Protein AF-A0AAV7VQM2-F1 (afdb_monomer)

Radius of gyration: 30.46 Å; Cα contacts (8 Å, |Δi|>4): 69; chains: 1; bounding box: 64×84×69 Å

Secondary structure (DSSP, 8-state):
---------SSHHHHTTSSSSS-----------------HHHHHHHHHHHHHHHHHHHHHHHHHHHHHHHHHTT---GGG---PPP--SS--HHHHHHHHHHHHHHHHHHHHHHHHHHHHHHHHHHHHHHHHHHHHHTTTTSHHHHHHHHHHHHHHHHTT-

pLDDT: mean 77.09, std 20.35, range [29.53, 95.56]

Structure (mmCIF, N/CA/C/O backbone):
data_AF-A0AAV7VQM2-F1
#
_entry.id   AF-A0AAV7VQM2-F1
#
loop_
_atom_site.group_PDB
_atom_site.id
_atom_site.type_symbol
_atom_site.label_atom_id
_atom_site.label_alt_id
_atom_site.label_comp_id
_atom_site.label_asym_id
_atom_site.label_entity_id
_atom_site.label_seq_id
_atom_site.pdbx_PDB_ins_code
_atom_site.Cartn_x
_atom_site.Cartn_y
_atom_site.Cartn_z
_atom_site.occupancy
_atom_site.B_iso_or_equiv
_atom_site.auth_seq_id
_atom_site.auth_comp_id
_atom_site.auth_asym_id
_atom_site.auth_atom_id
_atom_site.pdbx_PDB_model_num
ATOM 1 N N . MET A 1 1 ? -0.825 68.302 -3.671 1.00 35.91 1 MET A N 1
ATOM 2 C CA . MET A 1 1 ? -1.746 67.225 -4.099 1.00 35.91 1 MET A CA 1
ATOM 3 C C . MET A 1 1 ? -1.545 66.079 -3.103 1.00 35.91 1 MET A C 1
ATOM 5 O O . MET A 1 1 ? -0.443 65.557 -3.092 1.00 35.91 1 MET A O 1
ATOM 9 N N . GLN A 1 2 ? -2.359 65.847 -2.055 1.00 34.41 2 GLN A N 1
ATOM 10 C CA . GLN A 1 2 ? -3.792 65.454 -2.030 1.00 34.41 2 GLN A CA 1
ATOM 11 C C . GLN A 1 2 ? -4.023 64.215 -2.922 1.00 34.41 2 GLN A C 1
ATOM 13 O O . GLN A 1 2 ? -3.647 64.285 -4.083 1.00 34.41 2 GLN A O 1
ATOM 18 N N . LEU A 1 3 ? -4.572 63.062 -2.502 1.00 29.53 3 LEU A N 1
ATOM 19 C CA . LEU A 1 3 ? -5.452 62.644 -1.386 1.00 29.53 3 LEU A CA 1
ATOM 20 C C . LEU A 1 3 ? -5.267 61.118 -1.150 1.00 29.53 3 LEU A C 1
ATOM 22 O O . LEU A 1 3 ? -5.008 60.392 -2.102 1.00 29.53 3 LEU A O 1
ATOM 26 N N . CYS A 1 4 ? -5.176 60.660 0.104 1.00 30.67 4 CYS A N 1
ATOM 27 C CA . CYS A 1 4 ? -6.181 59.913 0.900 1.00 30.67 4 CYS A CA 1
ATOM 28 C C . CYS A 1 4 ? -6.480 58.444 0.521 1.00 30.67 4 CYS A C 1
ATOM 30 O O . CYS A 1 4 ? -6.931 58.127 -0.574 1.00 30.67 4 CYS A O 1
ATOM 32 N N . LEU A 1 5 ? -6.308 57.586 1.538 1.00 42.91 5 LEU A N 1
ATOM 33 C CA . LEU A 1 5 ? -6.851 56.231 1.692 1.00 42.91 5 LEU A CA 1
ATOM 34 C C . LEU A 1 5 ? -8.394 56.204 1.724 1.00 42.91 5 LEU A C 1
ATOM 36 O O . LEU A 1 5 ? -8.997 57.147 2.238 1.00 42.91 5 LEU A O 1
ATOM 40 N N . PRO A 1 6 ? -9.004 55.055 1.377 1.00 43.75 6 PRO A N 1
ATOM 41 C CA . PRO A 1 6 ? -10.269 54.592 1.948 1.00 43.75 6 PRO A CA 1
ATOM 42 C C . PRO A 1 6 ? -10.051 53.299 2.769 1.00 43.75 6 PRO A C 1
ATOM 44 O O . PRO A 1 6 ? -9.578 52.290 2.258 1.00 43.75 6 PRO A O 1
ATOM 47 N N . THR A 1 7 ? -10.158 53.359 4.101 1.00 40.59 7 THR A N 1
ATOM 48 C CA . THR A 1 7 ? -11.343 52.987 4.913 1.00 40.59 7 THR A CA 1
ATOM 49 C C . THR A 1 7 ? -11.754 51.510 4.848 1.00 40.59 7 THR A C 1
ATOM 51 O O . THR A 1 7 ? -12.643 51.119 4.097 1.00 40.59 7 THR A O 1
ATOM 54 N N . HIS A 1 8 ? -11.170 50.724 5.760 1.00 42.03 8 HIS A N 1
ATOM 55 C CA . HIS A 1 8 ? -11.829 49.601 6.432 1.00 42.03 8 HIS A CA 1
ATOM 56 C C . HIS A 1 8 ? -12.972 50.151 7.298 1.00 42.03 8 HIS A C 1
ATOM 58 O O . HIS A 1 8 ? -12.703 50.686 8.368 1.00 42.03 8 HIS A O 1
ATOM 64 N N . CYS A 1 9 ? -14.224 50.071 6.841 1.00 41.53 9 CYS A N 1
ATOM 65 C CA . CYS A 1 9 ? -15.402 50.209 7.710 1.00 41.53 9 CYS A CA 1
ATOM 66 C C . CYS A 1 9 ? -16.682 49.844 6.935 1.00 41.53 9 CYS A C 1
ATOM 68 O O . CYS A 1 9 ? -17.384 50.728 6.454 1.00 41.53 9 CYS A O 1
ATOM 70 N N . ALA A 1 10 ? -16.970 48.553 6.733 1.00 40.75 10 ALA A N 1
ATOM 71 C CA . ALA A 1 10 ? -18.259 48.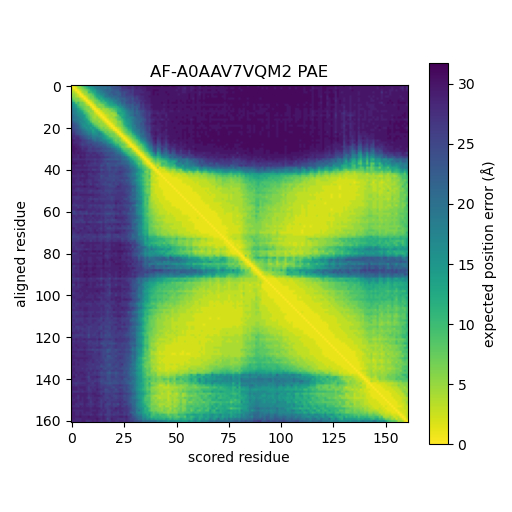158 6.137 1.00 40.75 10 ALA A CA 1
ATOM 72 C C . ALA A 1 10 ? -18.769 46.745 6.479 1.00 40.75 10 ALA A C 1
ATOM 74 O O . ALA A 1 10 ? -19.858 46.394 6.037 1.00 40.75 10 ALA A O 1
ATOM 75 N N . THR A 1 11 ? -18.054 45.924 7.254 1.00 48.09 11 THR A N 1
ATOM 76 C CA . THR A 1 11 ? -18.456 44.515 7.462 1.00 48.09 11 THR A CA 1
ATOM 77 C C . THR A 1 11 ? -18.850 44.143 8.892 1.00 48.09 11 THR A C 1
ATOM 79 O O . THR A 1 11 ? -19.472 43.103 9.080 1.00 48.09 11 THR A O 1
ATOM 82 N N . GLU A 1 12 ? -18.619 44.996 9.895 1.00 42.66 12 GLU A N 1
ATOM 83 C CA . GLU A 1 12 ? -19.014 44.698 11.288 1.00 42.66 12 GLU A CA 1
ATOM 84 C C . GLU A 1 12 ? -20.465 45.078 11.631 1.00 42.66 12 GLU A C 1
ATOM 86 O O . GLU A 1 12 ? -21.039 44.547 12.582 1.00 42.66 12 GLU A O 1
ATOM 91 N N . ALA A 1 13 ? -21.115 45.932 10.835 1.00 43.91 13 ALA A N 1
ATOM 92 C CA . ALA A 1 13 ? -22.496 46.350 11.098 1.00 43.91 13 ALA A CA 1
ATOM 93 C C . ALA A 1 13 ? -23.551 45.294 10.701 1.00 43.91 13 ALA A C 1
ATOM 95 O O . ALA A 1 13 ? -24.657 45.304 11.238 1.00 43.91 13 ALA A O 1
ATOM 96 N N . ALA A 1 14 ? -23.217 44.361 9.801 1.00 43.06 14 ALA A N 1
ATOM 97 C CA . ALA A 1 14 ? -24.135 43.305 9.361 1.00 43.06 14 ALA A CA 1
ATOM 98 C C . ALA A 1 14 ? -24.135 42.075 10.292 1.00 43.06 14 ALA A C 1
ATOM 100 O O . ALA A 1 14 ? -25.143 41.378 10.392 1.00 43.06 14 ALA A O 1
ATOM 101 N N . ALA A 1 15 ? -23.039 41.829 11.018 1.00 45.00 15 ALA A N 1
ATOM 102 C CA . ALA A 1 15 ? -22.923 40.676 11.914 1.00 45.00 15 ALA A CA 1
ATOM 103 C C . ALA A 1 15 ? -23.737 40.842 13.214 1.00 45.00 15 ALA A C 1
ATOM 105 O O . ALA A 1 15 ? -24.254 39.866 13.752 1.00 45.00 15 ALA A O 1
ATOM 106 N N . ASN A 1 16 ? -23.928 42.079 13.682 1.00 47.69 16 ASN A N 1
ATOM 107 C CA . ASN A 1 16 ? -24.595 42.351 14.961 1.00 47.69 16 ASN A CA 1
ATOM 108 C C . ASN A 1 16 ? -26.125 42.523 14.877 1.00 47.69 16 ASN A C 1
ATOM 110 O O . ASN A 1 16 ? -26.778 42.596 15.915 1.00 47.69 16 ASN A O 1
ATOM 114 N N . GLN A 1 17 ? -26.728 42.537 13.681 1.00 46.03 17 GLN A N 1
ATOM 115 C CA . GLN A 1 17 ? -28.197 42.539 13.538 1.00 46.03 17 GLN A CA 1
ATOM 116 C C . GLN A 1 17 ? -28.810 41.129 13.475 1.00 46.03 17 GLN A C 1
ATOM 118 O O . GLN A 1 17 ? -29.988 40.961 13.788 1.00 46.03 17 GLN A O 1
ATOM 123 N N . LEU A 1 18 ? -28.013 40.104 13.153 1.00 44.44 18 LEU A N 1
ATOM 124 C CA . LEU A 1 18 ? -28.456 38.703 13.148 1.00 44.44 18 LEU A CA 1
ATOM 125 C C . LEU A 1 18 ? -28.405 38.040 14.534 1.00 44.44 18 LEU A C 1
ATOM 127 O O . LEU A 1 18 ? -29.074 37.035 14.751 1.00 44.44 18 LEU A O 1
ATOM 131 N N . LEU A 1 19 ? -27.652 38.603 15.485 1.00 44.94 19 LEU A N 1
ATOM 132 C CA . LEU A 1 19 ? -27.486 38.010 16.817 1.00 44.94 19 LEU A CA 1
ATOM 133 C C . LEU A 1 19 ? -28.599 38.393 17.812 1.00 44.94 19 LEU A C 1
ATOM 135 O O . LEU A 1 19 ? -28.832 37.669 18.774 1.00 44.94 19 LEU A O 1
ATOM 139 N N . ASN A 1 20 ? -29.323 39.490 17.566 1.00 44.31 20 ASN A N 1
ATOM 140 C CA . ASN A 1 20 ? -30.321 40.030 18.504 1.00 44.31 20 ASN A CA 1
ATOM 141 C C . ASN A 1 20 ? -31.773 39.622 18.194 1.00 44.31 20 ASN A C 1
ATOM 143 O O . ASN A 1 20 ? -32.691 40.065 18.879 1.00 44.31 20 ASN A O 1
ATOM 147 N N . SER A 1 21 ? -32.003 38.786 17.179 1.00 41.25 21 SER A N 1
ATOM 148 C CA . SER A 1 21 ? -33.343 38.344 16.756 1.00 41.25 21 SER A CA 1
ATOM 149 C C . SER A 1 21 ? -33.695 36.901 17.160 1.00 41.25 21 SER A C 1
ATOM 151 O O . SER A 1 21 ? -34.789 36.441 16.852 1.00 41.25 21 SER A O 1
ATOM 153 N N . ILE A 1 22 ? -32.821 36.191 17.889 1.00 44.81 22 ILE A N 1
ATOM 154 C CA . ILE A 1 22 ? -33.033 34.775 18.271 1.00 44.81 22 ILE A CA 1
ATOM 155 C C . ILE A 1 22 ? -33.444 34.603 19.753 1.00 44.81 22 ILE A C 1
ATOM 157 O O . ILE A 1 22 ? -33.746 33.500 20.198 1.00 44.81 22 ILE A O 1
ATOM 161 N N . THR A 1 23 ? -33.547 35.679 20.540 1.00 49.59 23 THR A N 1
ATOM 162 C CA . THR A 1 23 ? -33.919 35.597 21.967 1.00 49.59 23 THR A CA 1
ATOM 163 C C . THR A 1 23 ? -35.264 36.252 22.274 1.00 49.59 23 THR A C 1
ATOM 165 O O . THR A 1 23 ? -35.314 37.248 22.986 1.00 49.59 23 THR A O 1
ATOM 168 N N . THR A 1 24 ? -36.363 35.668 21.792 1.00 39.75 24 THR A N 1
ATOM 169 C CA . THR A 1 24 ? -37.693 35.787 22.423 1.00 39.75 24 THR A CA 1
ATOM 170 C C . THR A 1 24 ? -38.475 34.503 22.153 1.00 39.75 24 THR A C 1
ATOM 172 O O . THR A 1 24 ? -38.563 34.068 21.009 1.00 39.75 24 THR A O 1
ATOM 175 N N . GLY A 1 25 ? -38.944 33.861 23.224 1.00 35.47 25 GLY A N 1
ATOM 176 C CA . GLY A 1 25 ? -39.230 32.428 23.275 1.00 35.47 25 GLY A CA 1
ATOM 177 C C . GLY A 1 25 ? -40.539 31.946 22.657 1.00 35.47 25 GLY A C 1
ATOM 178 O O . GLY A 1 25 ? -41.384 32.735 22.255 1.00 35.47 25 GLY A O 1
ATOM 179 N N . SER A 1 26 ? -40.712 30.624 22.665 1.00 34.28 26 SER A N 1
ATOM 180 C CA . SER A 1 26 ? -41.911 29.939 23.165 1.00 34.28 26 SER A CA 1
ATOM 181 C C . SER A 1 26 ? -41.680 28.421 23.151 1.00 34.28 26 SER A C 1
ATOM 183 O O . SER A 1 26 ? -40.898 27.899 22.360 1.00 34.28 26 SER A O 1
ATOM 185 N N . ASP A 1 27 ? -42.322 27.755 24.098 1.00 40.53 27 ASP A N 1
ATOM 186 C CA . ASP A 1 27 ? -42.166 26.374 24.533 1.00 40.53 27 ASP A CA 1
ATOM 187 C C . ASP A 1 27 ? -42.254 25.306 23.433 1.00 40.53 27 ASP A C 1
ATOM 189 O O . ASP A 1 27 ? -43.186 25.289 22.633 1.00 40.53 27 ASP A O 1
ATOM 193 N N . SER A 1 28 ? -41.343 24.326 23.469 1.00 39.88 28 SER A N 1
ATOM 194 C CA . SER A 1 28 ? -41.691 22.891 23.511 1.00 39.88 28 SER A CA 1
ATOM 195 C C . SER A 1 28 ? -40.452 21.988 23.418 1.00 39.88 28 SER A C 1
ATOM 197 O O . SER A 1 28 ? -39.719 21.988 22.438 1.00 39.88 28 SER A O 1
ATOM 199 N N . ASN A 1 29 ? -40.297 21.155 24.450 1.00 37.00 29 ASN A N 1
ATOM 200 C CA . ASN A 1 29 ? -39.508 19.921 24.518 1.00 37.00 29 ASN A CA 1
ATOM 201 C C . ASN A 1 29 ? -37.984 19.989 24.256 1.00 37.00 29 ASN A C 1
ATOM 203 O O . ASN A 1 29 ? -37.549 20.079 23.106 1.00 37.00 29 ASN A O 1
ATOM 207 N N . PRO A 1 30 ? -37.136 19.759 25.282 1.00 40.62 30 PRO A N 1
ATOM 208 C CA . PRO A 1 30 ? -35.751 19.388 25.047 1.00 40.62 30 PRO A CA 1
ATOM 209 C C . PRO A 1 30 ? -35.746 17.942 24.543 1.00 40.62 30 PRO A C 1
ATOM 211 O O . PRO A 1 30 ? -35.692 16.990 25.321 1.00 40.62 30 PRO A O 1
ATOM 214 N N . THR A 1 31 ? -35.829 17.759 23.224 1.00 37.00 31 THR A N 1
ATOM 215 C CA . THR A 1 31 ? -35.425 16.484 22.630 1.00 37.00 31 THR A CA 1
ATOM 216 C C . THR A 1 31 ? -33.932 16.394 22.870 1.00 37.00 31 THR A C 1
ATOM 218 O O . THR A 1 31 ? -33.140 17.092 22.239 1.00 37.00 31 THR A O 1
ATOM 221 N N . SER A 1 32 ? -33.566 15.609 23.875 1.00 39.09 32 SER A N 1
ATOM 222 C CA . SER A 1 32 ? -32.191 15.283 24.171 1.00 39.09 32 SER A CA 1
ATOM 223 C C . SER A 1 32 ? -31.515 14.862 22.866 1.00 39.09 32 SER A C 1
ATOM 225 O O . SER A 1 32 ? -31.884 13.868 22.240 1.00 39.09 32 SER A O 1
ATOM 227 N N . HIS A 1 33 ? -30.460 15.576 22.474 1.00 39.88 33 HIS A N 1
ATOM 228 C CA . HIS A 1 33 ? -29.346 14.917 21.807 1.00 39.88 33 HIS A CA 1
ATOM 229 C C . HIS A 1 33 ? -28.735 13.969 22.844 1.00 39.88 33 HIS A C 1
ATOM 231 O O . HIS A 1 33 ? -27.675 14.215 23.410 1.00 39.88 33 HIS A O 1
ATOM 237 N N . ALA A 1 34 ? -29.472 12.908 23.177 1.00 40.38 34 ALA A N 1
ATOM 238 C CA . ALA A 1 34 ? -28.929 11.767 23.861 1.00 40.38 34 ALA A CA 1
ATOM 239 C C . ALA A 1 34 ? -27.849 11.250 22.921 1.00 40.38 34 ALA A C 1
ATOM 241 O O . ALA A 1 34 ? -28.150 10.736 21.843 1.00 40.38 34 ALA A O 1
ATOM 242 N N . THR A 1 35 ? -26.594 11.462 23.306 1.00 53.12 35 THR A N 1
ATOM 243 C CA . THR A 1 35 ? -25.446 10.724 22.799 1.00 53.12 35 THR A CA 1
ATOM 244 C C . THR A 1 35 ? -25.846 9.258 22.844 1.00 53.12 35 THR A C 1
ATOM 246 O O . THR A 1 35 ? -25.896 8.652 23.915 1.00 53.12 35 THR A O 1
ATOM 249 N N . ARG A 1 36 ? -26.290 8.729 21.700 1.00 59.22 36 ARG A N 1
ATOM 250 C CA . ARG A 1 36 ? -26.821 7.375 21.604 1.00 59.22 36 ARG A CA 1
ATOM 251 C C . ARG A 1 36 ? -25.703 6.466 22.081 1.00 59.22 36 ARG A C 1
ATOM 253 O O . ARG A 1 36 ? -24.623 6.494 21.501 1.00 59.22 36 ARG A O 1
ATOM 260 N N . ILE A 1 37 ? -25.939 5.733 23.168 1.00 58.81 37 ILE A N 1
ATOM 261 C CA . ILE A 1 37 ? -24.971 4.760 23.668 1.00 58.81 37 ILE A CA 1
ATOM 262 C C . ILE A 1 37 ? -24.766 3.766 22.517 1.00 58.81 37 ILE A C 1
ATOM 264 O O . ILE A 1 37 ? -25.753 3.148 22.104 1.00 58.81 37 ILE A O 1
ATOM 268 N N . PRO A 1 38 ? -23.560 3.673 21.930 1.00 63.84 38 PRO A N 1
ATOM 269 C CA . PRO A 1 38 ? -23.306 2.714 20.874 1.00 63.84 38 PRO A CA 1
ATOM 270 C C . PRO A 1 38 ? -23.557 1.319 21.441 1.00 63.84 38 PRO A C 1
ATOM 272 O O . PRO A 1 38 ? -23.044 0.946 22.499 1.00 63.84 38 PRO A O 1
ATOM 275 N N . ASP A 1 39 ? -24.418 0.572 20.759 1.00 71.56 39 ASP A N 1
ATOM 276 C CA . ASP A 1 39 ? -24.715 -0.809 21.114 1.00 71.56 39 ASP A CA 1
ATOM 277 C C . ASP A 1 39 ? -23.421 -1.641 21.043 1.00 71.56 39 ASP A C 1
ATOM 279 O O . ASP A 1 39 ? -22.510 -1.341 20.266 1.00 71.56 39 ASP A O 1
ATOM 283 N N . GLY A 1 40 ? -23.326 -2.713 21.829 1.00 68.25 40 GLY A N 1
ATOM 284 C CA . GLY A 1 40 ? -22.167 -3.604 21.814 1.00 68.25 40 GLY A CA 1
ATOM 285 C C . GLY A 1 40 ? -21.873 -4.188 20.436 1.00 68.25 40 GLY A C 1
ATOM 286 O O . GLY A 1 40 ? -20.715 -4.466 20.126 1.00 68.25 40 GLY A O 1
ATOM 287 N N . ASP A 1 41 ? -22.884 -4.317 19.581 1.00 75.94 41 ASP A N 1
ATOM 288 C CA . ASP A 1 41 ? -22.692 -4.740 18.198 1.00 75.94 41 ASP A CA 1
ATOM 289 C C . ASP A 1 41 ? -22.178 -3.617 17.282 1.00 75.94 41 ASP A C 1
ATOM 291 O O . ASP A 1 41 ? -21.362 -3.898 16.401 1.00 75.94 41 ASP A O 1
ATOM 295 N N . ASP A 1 42 ? -22.534 -2.353 17.536 1.00 82.06 42 ASP A N 1
ATOM 296 C CA . ASP A 1 42 ? -21.986 -1.190 16.819 1.00 82.06 42 ASP A CA 1
ATOM 297 C C . ASP A 1 42 ? -20.488 -1.024 17.118 1.00 82.06 42 ASP A C 1
ATOM 299 O O . ASP A 1 42 ? -19.657 -0.946 16.209 1.00 82.06 42 ASP A O 1
ATOM 303 N N . VAL A 1 43 ? -20.110 -1.128 18.396 1.00 82.06 43 VAL A N 1
ATOM 304 C CA . VAL A 1 43 ? -18.705 -1.094 18.832 1.00 82.06 43 VAL A CA 1
ATOM 305 C C . VAL A 1 43 ? -17.894 -2.199 18.142 1.00 82.06 43 VAL A C 1
ATOM 307 O O . VAL A 1 43 ? -16.860 -1.928 17.528 1.00 82.06 43 VAL A O 1
ATOM 310 N N . LYS A 1 44 ? -18.380 -3.448 18.144 1.00 83.38 44 LYS A N 1
ATOM 311 C CA . LYS A 1 44 ? -17.710 -4.567 17.451 1.00 83.38 44 LYS A CA 1
ATOM 312 C C . LYS A 1 44 ? -17.550 -4.331 15.950 1.00 83.38 44 LYS A C 1
ATOM 314 O O . LYS A 1 44 ? -16.569 -4.788 15.361 1.00 83.38 44 LYS A O 1
ATOM 319 N N . VAL A 1 45 ? -18.525 -3.702 15.292 1.00 88.69 45 VAL A N 1
ATOM 320 C CA . VAL A 1 45 ? -18.426 -3.365 13.863 1.00 88.69 45 VAL A CA 1
ATOM 321 C C . VAL A 1 45 ? -17.309 -2.350 13.639 1.00 88.69 45 VAL A C 1
ATOM 323 O O . VAL A 1 45 ? -16.453 -2.602 12.789 1.00 88.69 45 VAL A O 1
ATOM 326 N N . LYS A 1 46 ? -17.249 -1.278 14.437 1.00 88.19 46 LYS A N 1
ATOM 327 C CA . LYS A 1 46 ? -16.200 -0.250 14.331 1.00 88.19 46 LYS A CA 1
ATOM 328 C C . LYS A 1 46 ? -14.800 -0.826 14.518 1.00 88.19 46 LYS A C 1
ATOM 330 O O . LYS A 1 46 ? -13.938 -0.609 13.672 1.00 88.19 46 LYS A O 1
ATOM 335 N N . PHE A 1 47 ? -14.587 -1.659 15.538 1.00 87.81 47 PHE A N 1
ATOM 336 C CA . PHE A 1 47 ? -13.290 -2.314 15.737 1.00 87.81 47 PHE A CA 1
ATOM 337 C C . PHE A 1 47 ? -12.914 -3.279 14.603 1.00 87.81 47 PHE A C 1
ATOM 339 O O . PHE A 1 47 ? -11.747 -3.352 14.221 1.00 87.81 47 PHE A O 1
ATOM 346 N N . ARG A 1 48 ? -13.877 -4.018 14.032 1.00 89.56 48 ARG A N 1
ATOM 347 C CA . ARG A 1 48 ? -13.612 -4.874 12.860 1.00 89.56 48 ARG A CA 1
ATOM 348 C C . ARG A 1 48 ? -13.238 -4.050 11.628 1.00 89.56 48 ARG A C 1
ATOM 350 O O . ARG A 1 48 ? -12.373 -4.471 10.861 1.00 89.56 48 ARG A O 1
ATOM 357 N N . LEU A 1 49 ? -13.879 -2.897 11.436 1.00 92.44 49 LEU A N 1
ATOM 358 C CA . LEU A 1 49 ? -13.522 -1.953 10.378 1.00 92.44 49 LEU A CA 1
ATOM 359 C C . LEU A 1 49 ? -12.117 -1.388 10.591 1.00 92.44 49 LEU A C 1
ATOM 361 O O . LEU A 1 49 ? -11.325 -1.403 9.651 1.00 92.44 49 LEU A O 1
ATOM 365 N N . LEU A 1 50 ? -11.793 -0.975 11.817 1.00 90.62 50 LEU A N 1
ATOM 366 C CA . LEU A 1 50 ? -10.467 -0.486 12.182 1.00 90.62 50 LEU A CA 1
ATOM 367 C C . LEU A 1 50 ? -9.395 -1.543 11.887 1.00 90.62 50 LEU A C 1
ATOM 369 O O . LEU A 1 50 ? -8.444 -1.269 11.160 1.00 90.62 50 LEU A O 1
ATOM 373 N N . GLU A 1 51 ? -9.589 -2.785 12.346 1.00 90.50 51 GLU A N 1
ATOM 374 C CA . GLU A 1 51 ? -8.664 -3.893 12.072 1.00 90.50 51 GLU A CA 1
ATOM 375 C C . GLU A 1 51 ? -8.488 -4.127 10.561 1.00 90.50 51 GLU A C 1
ATOM 377 O O . GLU A 1 51 ? -7.372 -4.348 10.085 1.00 90.50 51 GLU A O 1
ATOM 382 N N . LYS A 1 52 ? -9.580 -4.064 9.788 1.00 93.25 52 LYS A N 1
ATOM 383 C CA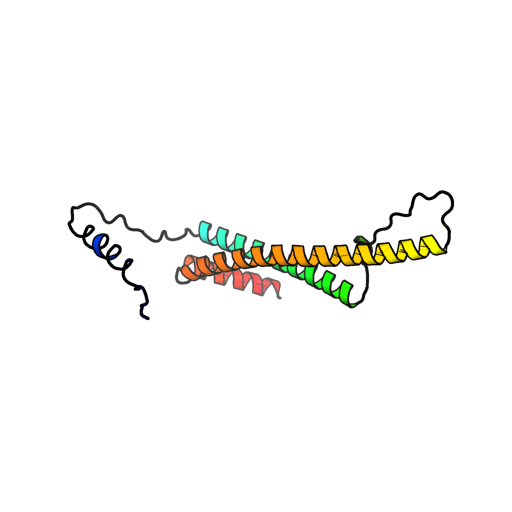 . LYS A 1 52 ? -9.540 -4.207 8.328 1.00 93.25 52 LYS A CA 1
ATOM 384 C C . LYS A 1 52 ? -8.732 -3.084 7.676 1.00 93.25 52 LYS A C 1
ATOM 386 O O . LYS A 1 52 ? -7.907 -3.369 6.811 1.00 93.25 52 LYS A O 1
ATOM 391 N N . PHE A 1 53 ? -8.955 -1.831 8.066 1.00 93.69 53 PHE A N 1
ATOM 392 C CA . PHE A 1 53 ? -8.229 -0.702 7.490 1.00 93.69 53 PHE A CA 1
ATOM 393 C C . PHE A 1 53 ? -6.753 -0.719 7.865 1.00 93.69 53 PHE A C 1
ATOM 395 O O . PHE A 1 53 ? -5.931 -0.556 6.972 1.00 93.69 53 PHE A O 1
ATOM 402 N N . MET A 1 54 ? -6.404 -1.033 9.115 1.00 92.31 54 MET A N 1
ATOM 403 C CA . MET A 1 54 ? -5.006 -1.182 9.532 1.00 92.31 54 MET A CA 1
ATOM 404 C C . MET A 1 54 ? -4.282 -2.286 8.753 1.00 92.31 54 MET A C 1
ATOM 406 O O . MET A 1 54 ? -3.155 -2.096 8.309 1.00 92.31 54 MET A O 1
ATOM 410 N N . LYS A 1 55 ? -4.933 -3.436 8.525 1.00 92.94 55 LYS A N 1
ATOM 411 C CA . LYS A 1 55 ? -4.365 -4.514 7.695 1.00 92.94 55 LYS A CA 1
ATOM 412 C C . LYS A 1 55 ? -4.125 -4.068 6.254 1.00 92.94 55 LYS A C 1
ATOM 414 O O . LYS A 1 55 ? -3.094 -4.400 5.674 1.00 92.94 55 LYS A O 1
ATOM 419 N N . ASN A 1 56 ? -5.071 -3.328 5.682 1.00 93.44 56 ASN A N 1
ATOM 420 C CA . ASN A 1 56 ? -4.942 -2.808 4.325 1.00 93.44 56 ASN A CA 1
ATOM 421 C C . ASN A 1 56 ? -3.837 -1.743 4.230 1.00 93.44 56 ASN A C 1
ATOM 423 O O . ASN A 1 56 ? -3.053 -1.779 3.286 1.00 93.44 56 ASN A O 1
ATOM 427 N N . GLU A 1 57 ? -3.747 -0.839 5.209 1.00 94.81 57 GLU A N 1
ATOM 428 C CA . GLU A 1 57 ? -2.700 0.189 5.299 1.00 94.81 57 GLU A CA 1
ATOM 429 C C . GLU A 1 57 ? -1.321 -0.468 5.381 1.00 94.81 57 GLU A C 1
ATOM 431 O O . GLU A 1 57 ? -0.441 -0.150 4.582 1.00 94.81 57 GLU A O 1
ATOM 436 N N . GLN A 1 58 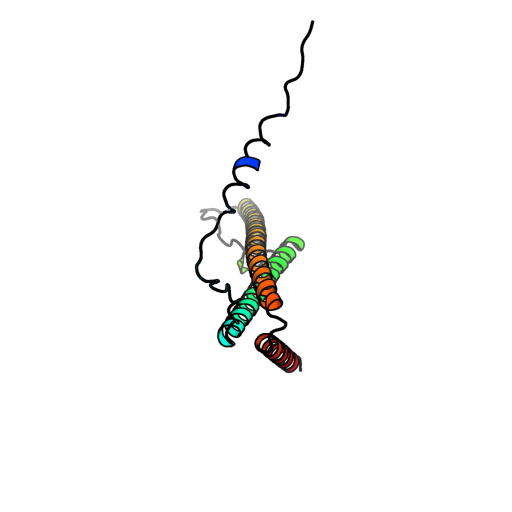? -1.180 -1.494 6.224 1.00 93.62 58 GLN A N 1
ATOM 437 C CA . GLN A 1 58 ? 0.057 -2.254 6.351 1.00 93.62 58 GLN A CA 1
ATOM 438 C C . GLN A 1 58 ? 0.445 -2.962 5.044 1.00 93.62 58 GLN A C 1
ATOM 440 O O . GLN A 1 58 ? 1.618 -2.972 4.669 1.00 93.62 58 GLN A O 1
ATOM 445 N N . ALA A 1 59 ? -0.516 -3.561 4.335 1.00 91.38 59 ALA A N 1
ATOM 446 C CA . ALA A 1 59 ? -0.253 -4.190 3.041 1.00 91.38 59 ALA A CA 1
ATOM 447 C C . ALA A 1 59 ? 0.243 -3.164 2.007 1.00 91.38 59 ALA A C 1
ATOM 449 O O . ALA A 1 59 ? 1.225 -3.421 1.308 1.00 91.38 59 ALA A O 1
ATOM 450 N N . LYS A 1 60 ? -0.380 -1.979 1.962 1.00 91.94 60 LYS A N 1
ATOM 451 C CA . LYS A 1 60 ? 0.036 -0.870 1.091 1.00 91.94 60 LYS A CA 1
ATOM 452 C C . LYS A 1 60 ? 1.406 -0.322 1.463 1.00 91.94 60 LYS A C 1
ATOM 454 O O . LYS A 1 60 ? 2.215 -0.030 0.584 1.00 91.94 60 LYS A O 1
ATOM 459 N N . TRP A 1 61 ? 1.704 -0.253 2.756 1.00 93.88 61 TRP A N 1
ATOM 460 C CA . TRP A 1 61 ? 3.028 0.107 3.238 1.00 93.88 61 TRP A CA 1
ATOM 461 C C . TRP A 1 61 ? 4.086 -0.889 2.751 1.00 93.88 61 TRP A C 1
ATOM 463 O O . TRP A 1 61 ? 5.098 -0.466 2.197 1.00 93.88 61 TRP A O 1
ATOM 473 N N . TRP A 1 62 ? 3.842 -2.199 2.866 1.00 94.19 62 TRP A N 1
ATOM 474 C CA . TRP A 1 62 ? 4.777 -3.217 2.372 1.00 94.19 62 TRP A CA 1
ATOM 475 C C . TRP A 1 62 ? 4.995 -3.149 0.861 1.00 94.19 62 TRP A C 1
ATOM 477 O O . TRP A 1 62 ? 6.139 -3.246 0.410 1.00 94.19 62 TRP A O 1
ATOM 487 N N . GLU A 1 63 ? 3.924 -2.963 0.087 1.00 9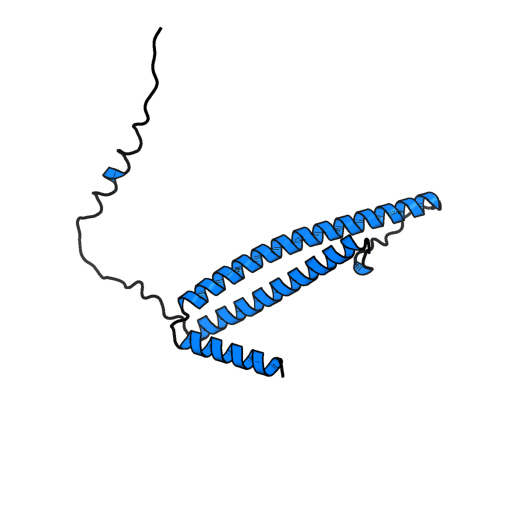0.94 63 GLU A N 1
ATOM 488 C CA . GLU A 1 63 ? 3.980 -2.781 -1.367 1.00 90.94 63 GLU A CA 1
ATOM 489 C C . GLU A 1 63 ? 4.875 -1.584 -1.723 1.00 90.94 63 GLU A C 1
ATOM 491 O O . GLU A 1 63 ? 5.852 -1.726 -2.463 1.00 90.94 63 GLU A O 1
ATOM 496 N N . MET A 1 64 ? 4.620 -0.431 -1.102 1.00 94.25 64 MET A N 1
ATOM 497 C CA . MET A 1 64 ? 5.394 0.791 -1.305 1.00 94.25 64 MET A CA 1
ATOM 498 C C . MET A 1 64 ? 6.870 0.615 -0.923 1.00 94.25 64 MET A C 1
ATOM 500 O O . MET A 1 64 ? 7.750 0.974 -1.705 1.00 94.25 64 MET A O 1
ATOM 504 N N . GLN A 1 65 ? 7.164 0.076 0.264 1.00 93.94 65 GLN A N 1
ATOM 505 C CA . GLN A 1 65 ? 8.543 -0.097 0.735 1.00 93.94 65 GLN A CA 1
ATOM 506 C C . GLN A 1 65 ? 9.326 -1.079 -0.135 1.00 93.94 65 GLN A C 1
ATOM 508 O O . GLN A 1 65 ? 10.491 -0.837 -0.442 1.00 93.94 65 GLN A O 1
ATOM 513 N N . SER A 1 66 ? 8.682 -2.158 -0.583 1.00 92.88 66 SER A N 1
ATOM 514 C CA . SER A 1 66 ? 9.308 -3.125 -1.488 1.00 92.88 66 SER A CA 1
ATOM 515 C C . SER A 1 66 ? 9.662 -2.472 -2.823 1.00 92.88 66 SER A C 1
ATOM 517 O O . SER A 1 66 ? 10.786 -2.616 -3.299 1.00 92.88 66 SER A O 1
ATOM 519 N N . MET A 1 67 ? 8.744 -1.689 -3.400 1.00 93.94 67 MET A N 1
ATOM 520 C CA . MET A 1 67 ? 8.995 -0.968 -4.653 1.00 93.94 67 MET A CA 1
ATOM 521 C C . MET A 1 67 ? 10.088 0.092 -4.509 1.00 93.94 67 MET A C 1
ATOM 523 O O . MET A 1 67 ? 10.995 0.140 -5.341 1.00 93.94 67 MET A O 1
ATOM 527 N N . LYS A 1 68 ? 10.066 0.884 -3.428 1.00 94.19 68 LYS A N 1
ATOM 528 C CA . LYS A 1 68 ? 11.144 1.833 -3.102 1.00 94.19 68 LYS A CA 1
ATOM 529 C C . LYS A 1 68 ? 12.485 1.112 -3.001 1.00 94.19 68 LYS A C 1
ATOM 531 O O . LYS A 1 68 ? 13.457 1.544 -3.615 1.00 94.19 68 LYS A O 1
ATOM 536 N N . LYS A 1 69 ? 12.522 -0.043 -2.328 1.00 95.56 69 LYS A N 1
ATOM 537 C CA . LYS A 1 69 ? 13.756 -0.815 -2.192 1.00 95.56 69 LYS A CA 1
ATOM 538 C C . LYS A 1 69 ? 14.289 -1.307 -3.532 1.00 95.56 69 LYS A C 1
ATOM 540 O O . LYS A 1 69 ? 15.489 -1.236 -3.776 1.00 95.56 69 LYS A O 1
ATOM 545 N N . TYR A 1 70 ? 13.413 -1.797 -4.402 1.00 94.75 70 TYR A N 1
ATOM 546 C CA . TYR A 1 70 ? 13.796 -2.239 -5.739 1.00 94.75 70 TYR A CA 1
ATOM 547 C C . TYR A 1 70 ? 14.345 -1.095 -6.602 1.00 94.75 70 TYR A C 1
ATOM 549 O O . TYR A 1 70 ? 15.348 -1.294 -7.291 1.00 94.75 70 TYR A O 1
ATOM 557 N N . LEU A 1 71 ? 13.755 0.104 -6.516 1.00 93.50 71 LEU A N 1
ATOM 558 C CA . LEU A 1 71 ? 14.276 1.305 -7.178 1.00 93.50 71 LEU A CA 1
ATOM 559 C C . LEU A 1 71 ? 15.680 1.665 -6.672 1.00 93.50 71 LEU A C 1
ATOM 561 O O . LEU A 1 71 ? 16.576 1.877 -7.489 1.00 93.50 71 LEU A O 1
ATOM 565 N N . GLU A 1 72 ? 15.901 1.654 -5.351 1.00 94.12 72 GLU A N 1
ATOM 566 C CA . GLU A 1 72 ? 17.214 1.928 -4.742 1.00 94.12 72 GLU A CA 1
ATOM 567 C C . GLU A 1 72 ? 18.310 0.999 -5.273 1.00 94.12 72 GLU A C 1
ATOM 569 O O . GLU A 1 72 ? 19.404 1.449 -5.606 1.00 94.12 72 GLU A O 1
ATOM 574 N N . VAL A 1 73 ? 18.024 -0.303 -5.371 1.00 94.88 73 VAL A N 1
ATOM 575 C CA . VAL A 1 73 ? 19.000 -1.291 -5.859 1.00 94.88 73 VAL A CA 1
ATOM 576 C C . VAL A 1 73 ? 18.996 -1.433 -7.386 1.00 94.88 73 VAL A C 1
ATOM 578 O O . VAL A 1 73 ? 19.635 -2.337 -7.920 1.00 94.88 73 VAL A O 1
ATOM 581 N N . SER A 1 74 ? 18.268 -0.567 -8.105 1.00 90.44 74 SER A N 1
ATOM 582 C CA . SER A 1 74 ? 18.099 -0.620 -9.564 1.00 90.44 74 SER A CA 1
ATOM 583 C C . SER A 1 74 ? 17.656 -1.990 -10.099 1.00 90.44 74 SER A C 1
ATOM 585 O O . SER A 1 74 ? 17.970 -2.355 -11.233 1.00 90.44 74 SER A O 1
ATOM 587 N N . HIS A 1 75 ? 16.898 -2.745 -9.303 1.00 90.75 75 HIS A N 1
ATOM 588 C CA . HIS A 1 75 ? 16.405 -4.069 -9.660 1.00 90.75 75 HIS A CA 1
ATOM 589 C C . HIS A 1 75 ? 14.961 -3.993 -10.149 1.00 90.75 75 HIS A C 1
ATOM 591 O O . HIS A 1 75 ? 14.112 -3.421 -9.476 1.00 90.75 75 HIS A O 1
ATOM 597 N N . VAL A 1 76 ? 14.663 -4.635 -11.282 1.00 89.44 76 VAL A N 1
ATOM 598 C CA . VAL A 1 76 ? 13.287 -4.780 -11.778 1.00 89.44 76 VAL A CA 1
ATOM 599 C C . VAL A 1 76 ? 12.785 -6.199 -11.472 1.00 89.44 76 VAL A C 1
ATOM 601 O O . VAL A 1 76 ? 13.313 -7.169 -12.046 1.00 89.44 76 VAL A O 1
ATOM 604 N N . PRO A 1 77 ? 11.775 -6.353 -10.591 1.00 88.94 77 PRO A N 1
ATOM 605 C CA . PRO A 1 77 ? 11.161 -7.645 -10.294 1.00 88.94 77 PRO A CA 1
ATOM 606 C C . PRO A 1 77 ? 10.601 -8.299 -11.554 1.00 88.94 77 PRO A C 1
ATOM 608 O O . PRO A 1 77 ? 10.040 -7.619 -12.406 1.00 88.94 77 PRO A O 1
ATOM 611 N N . HIS A 1 78 ? 10.696 -9.627 -11.657 1.00 85.31 78 HIS A N 1
ATOM 612 C CA . HIS A 1 78 ? 10.265 -10.372 -12.849 1.00 85.31 78 HIS A CA 1
ATOM 613 C C . HIS A 1 78 ? 8.826 -10.053 -13.282 1.00 85.31 78 HIS A C 1
ATOM 615 O O . HIS A 1 78 ? 8.588 -9.871 -14.469 1.00 85.31 78 HIS A O 1
ATOM 621 N N . GLY A 1 79 ? 7.893 -9.924 -12.332 1.00 85.19 79 GLY A N 1
ATOM 622 C CA . GLY A 1 79 ? 6.488 -9.610 -12.620 1.00 85.19 79 GLY A CA 1
ATOM 623 C C . GLY A 1 79 ? 6.227 -8.192 -13.144 1.00 85.19 79 GLY A C 1
ATOM 624 O O . GLY A 1 79 ? 5.123 -7.923 -13.596 1.00 85.19 79 GLY A O 1
ATOM 625 N N . LEU A 1 80 ? 7.220 -7.298 -13.093 1.00 85.12 80 LEU A N 1
ATOM 626 C CA . LEU A 1 80 ? 7.139 -5.920 -13.593 1.00 85.12 80 LEU A CA 1
ATOM 627 C C . LEU A 1 80 ? 8.026 -5.679 -14.818 1.00 85.12 80 LEU A C 1
ATOM 629 O O . LEU A 1 80 ? 8.084 -4.560 -15.318 1.00 85.12 80 LEU A O 1
ATOM 633 N N . ARG A 1 81 ? 8.731 -6.707 -15.306 1.00 84.75 81 ARG A N 1
ATOM 634 C CA . ARG A 1 81 ? 9.547 -6.584 -16.515 1.00 84.75 81 ARG A CA 1
ATOM 635 C C . ARG A 1 81 ? 8.646 -6.539 -17.737 1.00 84.75 81 ARG A C 1
ATOM 637 O O . ARG A 1 81 ? 7.851 -7.449 -17.966 1.00 84.75 81 ARG A O 1
ATOM 644 N N . ILE A 1 82 ? 8.840 -5.523 -18.563 1.00 81.44 82 ILE A N 1
ATOM 645 C CA . ILE A 1 82 ? 8.248 -5.463 -19.8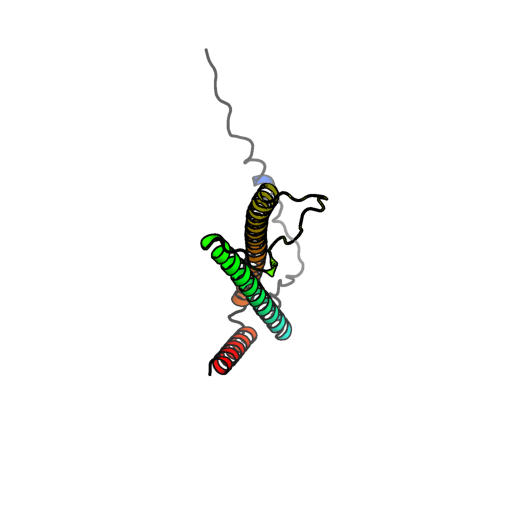96 1.00 81.44 82 ILE A CA 1
ATOM 646 C C . ILE A 1 82 ? 9.035 -6.434 -20.792 1.00 81.44 82 ILE A C 1
ATOM 648 O O . ILE A 1 82 ? 10.179 -6.176 -21.154 1.00 81.44 82 ILE A O 1
ATOM 652 N N . LEU A 1 83 ? 8.444 -7.600 -21.077 1.00 71.62 83 LEU A N 1
ATOM 653 C CA . LEU A 1 83 ? 9.068 -8.692 -21.847 1.00 71.62 83 LEU A CA 1
ATOM 654 C C . LEU A 1 83 ? 8.697 -8.683 -23.334 1.00 71.62 83 LEU A C 1
ATOM 656 O O . LEU A 1 83 ? 9.047 -9.606 -24.067 1.00 71.62 83 LEU A O 1
ATOM 660 N N . THR A 1 84 ? 7.960 -7.675 -23.792 1.00 77.00 84 THR A N 1
ATOM 661 C CA . THR A 1 84 ? 7.559 -7.593 -25.194 1.00 77.00 84 THR A CA 1
ATOM 662 C C . THR A 1 84 ? 8.792 -7.383 -26.057 1.00 77.00 84 THR A C 1
ATOM 664 O O . THR A 1 84 ? 9.499 -6.391 -25.899 1.00 77.00 84 THR A O 1
ATOM 667 N N . THR A 1 85 ? 9.065 -8.316 -26.964 1.00 75.50 85 THR A N 1
ATOM 668 C CA . THR A 1 85 ? 10.050 -8.127 -28.029 1.00 75.50 85 THR A CA 1
ATOM 669 C C . THR A 1 85 ? 9.421 -7.303 -29.147 1.00 75.50 85 THR A C 1
ATOM 671 O O . THR A 1 85 ? 8.234 -7.488 -29.436 1.00 75.50 85 THR A O 1
ATOM 674 N N . PRO A 1 86 ? 10.181 -6.420 -29.808 1.00 76.81 86 PRO A N 1
ATOM 675 C CA . PRO A 1 86 ? 9.657 -5.701 -30.953 1.00 76.81 86 PRO A CA 1
ATOM 676 C C . PRO A 1 86 ? 9.358 -6.711 -32.065 1.00 76.81 86 PRO A C 1
ATOM 678 O O . PRO A 1 86 ? 10.167 -7.596 -32.349 1.00 76.81 86 PRO A O 1
ATOM 681 N N . SER A 1 87 ? 8.191 -6.588 -32.697 1.00 78.88 87 SER A N 1
ATOM 682 C CA . SER A 1 87 ? 7.840 -7.377 -33.881 1.00 78.88 87 SER A CA 1
ATOM 683 C C . SER A 1 87 ? 8.565 -6.791 -35.093 1.00 78.88 87 SER A C 1
ATOM 685 O O . SER A 1 87 ? 7.967 -6.081 -35.897 1.00 78.88 87 SER A O 1
ATOM 687 N N . TYR A 1 88 ? 9.873 -7.027 -35.176 1.00 77.12 88 TYR A N 1
ATOM 688 C CA . TYR A 1 88 ? 10.725 -6.572 -36.271 1.00 77.12 88 TYR A CA 1
ATOM 689 C C . TYR A 1 88 ? 11.289 -7.777 -37.022 1.00 77.12 88 TYR A C 1
ATOM 691 O O . TYR A 1 88 ? 11.755 -8.727 -36.402 1.00 77.12 88 TYR A O 1
ATOM 699 N N . GLU A 1 89 ? 11.246 -7.735 -38.353 1.00 73.56 89 GLU A N 1
ATOM 700 C CA . GLU A 1 89 ? 11.584 -8.877 -39.216 1.00 73.56 89 GLU A CA 1
ATOM 701 C C . GLU A 1 89 ? 13.078 -9.241 -39.164 1.00 73.56 89 GLU A C 1
ATOM 703 O O . GLU A 1 89 ? 13.432 -10.410 -39.257 1.00 73.56 89 GLU A O 1
ATOM 708 N N . ASN A 1 90 ? 13.951 -8.252 -38.927 1.00 81.19 90 ASN A N 1
ATOM 709 C CA . ASN A 1 90 ? 15.396 -8.437 -38.764 1.00 81.19 90 ASN A CA 1
ATOM 710 C C . ASN A 1 90 ? 15.918 -7.616 -37.570 1.00 81.19 90 ASN A C 1
ATOM 712 O O . ASN A 1 90 ? 16.408 -6.497 -37.754 1.00 81.19 90 ASN A O 1
ATOM 716 N N . PRO A 1 91 ? 15.795 -8.123 -36.333 1.00 78.81 91 PRO A N 1
ATOM 717 C CA . PRO A 1 91 ? 16.263 -7.409 -35.156 1.00 78.81 91 PRO A CA 1
ATOM 718 C C . PRO A 1 91 ? 17.794 -7.367 -35.140 1.00 78.81 91 PRO A C 1
ATOM 720 O O . PRO A 1 91 ? 18.461 -8.396 -35.024 1.00 78.81 91 PRO A O 1
ATOM 723 N N . ASN A 1 92 ? 18.366 -6.167 -35.248 1.00 88.12 92 ASN A N 1
ATOM 724 C CA . ASN A 1 92 ? 19.808 -6.000 -35.107 1.00 88.12 92 ASN A CA 1
ATOM 725 C C . ASN A 1 92 ? 20.205 -6.014 -33.606 1.00 88.12 92 ASN A C 1
ATOM 727 O O . ASN A 1 92 ? 19.424 -5.552 -32.767 1.00 88.12 92 ASN A O 1
ATOM 731 N N . PRO A 1 93 ? 21.398 -6.521 -33.232 1.00 88.69 93 PRO A N 1
ATOM 732 C CA . PRO A 1 93 ? 21.795 -6.634 -31.823 1.00 88.69 93 PRO A CA 1
ATOM 733 C C . PRO A 1 93 ? 21.846 -5.301 -31.065 1.00 88.69 93 PRO A C 1
ATOM 735 O O . PRO A 1 93 ? 21.533 -5.262 -29.877 1.00 88.69 93 PRO A O 1
ATOM 738 N N . THR A 1 94 ? 22.216 -4.211 -31.740 1.00 90.19 94 THR A N 1
ATOM 739 C CA . THR A 1 94 ? 22.292 -2.865 -31.150 1.00 90.19 94 THR A CA 1
ATOM 740 C C . THR A 1 94 ? 20.906 -2.360 -30.752 1.00 90.19 94 THR A C 1
ATOM 742 O O . THR A 1 94 ? 20.696 -1.971 -29.610 1.00 90.19 94 THR A O 1
ATOM 745 N N . MET A 1 95 ? 19.933 -2.480 -31.652 1.00 89.12 95 MET A N 1
ATOM 746 C CA . MET A 1 95 ? 18.530 -2.142 -31.434 1.00 89.12 95 MET A CA 1
ATOM 747 C C . MET A 1 95 ? 17.933 -2.985 -30.310 1.00 89.12 95 MET A C 1
ATOM 749 O O . MET A 1 95 ? 17.217 -2.463 -29.467 1.00 89.12 95 MET A O 1
ATOM 753 N N . MET A 1 96 ? 18.231 -4.288 -30.262 1.00 88.06 96 MET A N 1
ATOM 754 C CA . MET A 1 96 ? 17.732 -5.154 -29.187 1.00 88.06 96 MET A CA 1
ATOM 755 C C . MET A 1 96 ? 18.295 -4.769 -27.816 1.00 88.06 96 MET A C 1
ATOM 757 O O . MET A 1 96 ? 17.600 -4.910 -26.809 1.00 88.06 96 MET A O 1
ATOM 761 N N . LYS A 1 97 ? 19.536 -4.274 -27.773 1.00 89.25 97 LYS A N 1
ATOM 762 C CA . LYS A 1 97 ? 20.143 -3.739 -26.556 1.00 89.25 97 LYS A CA 1
ATOM 763 C C . LYS A 1 97 ? 19.455 -2.443 -26.117 1.00 89.25 97 LYS A C 1
ATOM 765 O O . LYS A 1 97 ? 19.030 -2.371 -24.969 1.00 89.25 97 LYS A O 1
ATOM 770 N N . GLU A 1 98 ? 19.293 -1.478 -27.021 1.00 90.31 98 GLU A N 1
ATOM 771 C CA . GLU A 1 98 ? 18.589 -0.212 -26.748 1.00 90.31 98 GLU A CA 1
ATOM 772 C C . GLU A 1 98 ? 17.146 -0.467 -26.287 1.00 90.31 98 GLU A C 1
ATOM 774 O O . GLU A 1 98 ? 16.715 0.041 -25.257 1.00 90.31 98 GLU A O 1
ATOM 779 N N . TRP A 1 99 ? 16.433 -1.373 -26.960 1.00 89.19 99 TRP A N 1
ATOM 780 C CA . TRP A 1 99 ? 15.090 -1.807 -26.572 1.00 89.19 99 TRP A CA 1
ATOM 781 C C . TRP A 1 99 ? 15.032 -2.380 -25.150 1.00 89.19 99 TRP A C 1
ATOM 783 O O . TRP A 1 99 ? 14.100 -2.113 -24.388 1.00 89.19 99 TRP A O 1
ATOM 793 N N . ALA A 1 100 ? 16.011 -3.207 -24.775 1.00 87.00 100 ALA A N 1
ATOM 794 C CA . ALA A 1 100 ? 16.080 -3.769 -23.431 1.00 87.00 100 ALA A CA 1
ATOM 795 C C . ALA A 1 100 ? 16.349 -2.685 -22.375 1.00 87.00 100 ALA A C 1
ATOM 797 O O . ALA A 1 100 ? 15.753 -2.725 -21.298 1.00 87.00 100 ALA A O 1
ATOM 798 N N . GLU A 1 101 ? 17.211 -1.715 -22.683 1.00 90.25 101 GLU A N 1
ATOM 799 C CA . GLU A 1 101 ? 17.506 -0.573 -21.814 1.00 90.25 101 GLU A CA 1
ATOM 800 C C . GLU A 1 101 ? 16.265 0.313 -21.614 1.00 90.25 101 GLU A C 1
ATOM 802 O O . GLU A 1 101 ? 15.893 0.589 -20.470 1.00 90.25 101 GLU A O 1
ATOM 807 N N . ASP A 1 102 ? 15.549 0.648 -22.688 1.00 91.50 102 ASP A N 1
ATOM 808 C CA . ASP A 1 102 ? 14.307 1.427 -22.631 1.00 91.50 102 ASP A CA 1
ATOM 809 C C . ASP A 1 102 ? 13.212 0.713 -21.830 1.00 91.50 102 ASP A C 1
ATOM 811 O O . ASP A 1 102 ? 12.528 1.328 -21.007 1.00 91.50 102 ASP A O 1
ATOM 815 N N . ASN A 1 103 ? 13.075 -0.609 -21.980 1.00 90.19 103 ASN A N 1
ATOM 816 C CA . ASN A 1 103 ? 12.128 -1.387 -21.177 1.00 90.19 103 ASN A CA 1
ATOM 817 C C . ASN A 1 103 ? 12.470 -1.379 -19.689 1.00 90.19 103 ASN A C 1
ATOM 819 O O . ASN A 1 103 ? 11.563 -1.374 -18.853 1.00 90.19 103 ASN A O 1
ATOM 823 N N . ILE A 1 104 ? 13.756 -1.372 -19.327 1.00 90.00 104 ILE A N 1
ATOM 824 C CA . ILE A 1 104 ? 14.174 -1.228 -17.929 1.00 90.00 104 ILE A CA 1
ATOM 825 C C . ILE A 1 104 ? 13.764 0.151 -17.407 1.00 90.00 104 ILE A C 1
ATOM 827 O O . ILE A 1 104 ? 13.212 0.236 -16.308 1.00 90.00 104 ILE A O 1
ATOM 831 N N . VAL A 1 105 ? 13.992 1.215 -18.183 1.00 92.25 105 VAL A N 1
ATOM 832 C CA . VAL A 1 105 ? 13.587 2.584 -17.822 1.00 92.25 105 VAL A CA 1
ATOM 833 C C . VAL A 1 105 ? 12.072 2.668 -17.636 1.00 92.25 105 VAL A C 1
ATOM 835 O O . VAL A 1 105 ? 11.608 3.127 -16.592 1.00 92.25 105 VAL A O 1
ATOM 838 N N . ALA A 1 106 ? 11.296 2.148 -18.585 1.00 92.00 106 ALA A N 1
ATOM 839 C CA . ALA A 1 106 ? 9.840 2.119 -18.507 1.00 92.00 106 ALA A CA 1
ATOM 840 C C . ALA A 1 106 ? 9.335 1.301 -17.304 1.00 92.00 106 ALA A C 1
ATOM 842 O O . ALA A 1 106 ? 8.430 1.739 -16.594 1.00 92.00 106 ALA A O 1
ATOM 843 N N . SER A 1 107 ? 9.959 0.153 -17.013 1.00 92.44 107 SER A N 1
ATOM 844 C CA . SER A 1 107 ? 9.610 -0.675 -15.849 1.00 92.44 107 SER A CA 1
ATOM 845 C C . SER A 1 107 ? 9.874 0.060 -14.527 1.00 92.44 107 SER A C 1
ATOM 847 O O . SER A 1 107 ? 9.055 -0.002 -13.611 1.00 92.44 107 SER A O 1
ATOM 849 N N . LYS A 1 108 ? 10.985 0.804 -14.425 1.00 93.31 108 LYS A N 1
ATOM 850 C CA . LYS A 1 108 ? 11.269 1.660 -13.261 1.00 93.31 108 LYS A CA 1
ATOM 851 C C . LYS A 1 108 ? 10.253 2.799 -13.142 1.00 93.31 108 LYS A C 1
ATOM 853 O O . LYS A 1 108 ? 9.743 3.035 -12.051 1.00 93.31 108 LYS A O 1
ATOM 858 N N . GLY A 1 109 ? 9.891 3.438 -14.255 1.00 93.88 109 GLY A N 1
ATOM 859 C CA . GLY A 1 109 ? 8.834 4.453 -14.278 1.00 93.88 109 GLY A CA 1
ATOM 860 C C . GLY A 1 109 ? 7.489 3.909 -13.782 1.00 93.88 109 GLY A C 1
ATOM 861 O O . GLY A 1 109 ? 6.818 4.549 -12.973 1.00 93.88 109 GLY A O 1
ATOM 862 N N . LEU A 1 110 ? 7.121 2.686 -14.177 1.00 92.81 110 LEU A N 1
ATOM 863 C CA . LEU A 1 110 ? 5.928 2.011 -13.662 1.00 92.81 110 LEU A CA 1
ATOM 864 C C . LEU A 1 110 ? 6.004 1.794 -12.143 1.00 92.81 110 LEU A C 1
ATOM 866 O O . LEU A 1 110 ? 5.026 2.038 -11.439 1.00 92.81 110 LEU A O 1
ATOM 870 N N . MET A 1 111 ? 7.160 1.382 -11.620 1.00 93.94 111 MET A N 1
ATOM 871 C CA . MET A 1 111 ? 7.354 1.224 -10.175 1.00 93.94 111 MET A CA 1
ATOM 872 C C . MET A 1 111 ? 7.181 2.543 -9.412 1.00 93.94 111 MET A C 1
ATOM 874 O O . MET A 1 111 ? 6.560 2.554 -8.352 1.00 93.94 111 MET A O 1
ATOM 878 N N . GLU A 1 112 ? 7.680 3.660 -9.942 1.00 95.25 112 GLU A N 1
ATOM 879 C CA . GLU A 1 112 ? 7.476 4.984 -9.340 1.00 95.25 112 GLU A CA 1
ATOM 880 C C . GLU A 1 112 ? 5.998 5.393 -9.323 1.00 95.25 112 GLU A C 1
ATOM 882 O O . GLU A 1 112 ? 5.521 5.967 -8.341 1.00 95.25 112 GLU A O 1
ATOM 887 N N . ILE A 1 113 ? 5.252 5.074 -10.386 1.00 94.50 113 ILE A N 1
ATOM 888 C CA . ILE A 1 113 ? 3.802 5.297 -10.446 1.00 94.50 113 ILE A CA 1
ATOM 889 C C . ILE A 1 113 ? 3.090 4.456 -9.379 1.00 94.50 113 ILE A C 1
ATOM 891 O O . ILE A 1 113 ? 2.255 4.989 -8.648 1.00 94.50 113 ILE A O 1
ATOM 895 N N . ILE A 1 114 ? 3.452 3.175 -9.239 1.00 92.81 114 ILE A N 1
ATOM 896 C CA . ILE A 1 114 ? 2.902 2.283 -8.205 1.00 92.81 114 ILE A CA 1
ATOM 897 C C . ILE A 1 114 ? 3.167 2.851 -6.807 1.00 92.81 114 ILE A C 1
ATOM 899 O O . ILE A 1 114 ? 2.256 2.882 -5.984 1.00 92.81 114 ILE A O 1
ATOM 903 N N . VAL A 1 115 ? 4.379 3.350 -6.542 1.00 95.19 115 VAL A N 1
ATOM 904 C CA . VAL A 1 115 ? 4.726 3.980 -5.257 1.00 95.19 115 VAL A CA 1
ATOM 905 C C . VAL A 1 115 ? 3.819 5.174 -4.962 1.00 95.19 115 VAL A C 1
ATOM 907 O O . VAL A 1 115 ? 3.260 5.242 -3.871 1.00 95.19 115 VAL A O 1
ATOM 910 N N . LYS A 1 116 ? 3.635 6.084 -5.925 1.00 94.44 116 LYS A N 1
ATOM 911 C CA . LYS A 1 116 ? 2.775 7.270 -5.758 1.00 94.44 116 LYS A CA 1
ATOM 912 C C . LYS A 1 116 ? 1.312 6.895 -5.516 1.00 94.44 116 LYS A C 1
ATOM 914 O O . LYS A 1 116 ? 0.647 7.488 -4.667 1.00 94.44 116 LYS A O 1
ATOM 919 N N . TYR A 1 117 ? 0.815 5.899 -6.246 1.00 93.19 117 TYR A N 1
ATOM 920 C CA . TYR A 1 117 ? -0.549 5.405 -6.081 1.00 93.19 117 TYR A CA 1
ATOM 921 C C . TYR A 1 117 ? -0.747 4.762 -4.702 1.00 93.19 117 TYR A C 1
ATOM 923 O O . TYR A 1 117 ? -1.662 5.134 -3.971 1.00 93.19 117 TYR A O 1
ATOM 931 N N . ALA A 1 118 ? 0.163 3.868 -4.302 1.00 92.12 118 ALA A N 1
ATOM 932 C CA . ALA A 1 118 ? 0.128 3.219 -2.996 1.00 92.12 118 ALA A CA 1
ATOM 933 C C . ALA A 1 118 ? 0.246 4.227 -1.842 1.00 92.12 118 ALA A C 1
ATOM 935 O O . ALA A 1 118 ? -0.396 4.047 -0.812 1.00 92.12 118 ALA A O 1
ATOM 936 N N . GLU A 1 119 ? 1.034 5.292 -2.004 1.00 93.62 119 GLU A N 1
ATOM 937 C CA . GLU A 1 119 ? 1.145 6.374 -1.023 1.00 93.62 119 GLU A CA 1
ATOM 938 C C . GLU A 1 119 ? -0.171 7.142 -0.858 1.00 93.62 119 GLU A C 1
ATOM 940 O O . GLU A 1 119 ? -0.607 7.352 0.274 1.00 93.62 119 GLU A O 1
ATOM 945 N N . THR A 1 120 ? -0.835 7.480 -1.966 1.00 94.12 120 THR A N 1
ATOM 946 C CA . THR A 1 120 ? -2.146 8.151 -1.952 1.00 94.12 120 THR A CA 1
ATOM 947 C C . THR A 1 120 ? -3.204 7.284 -1.264 1.00 94.12 120 THR A C 1
ATOM 949 O O . THR A 1 120 ? -3.825 7.715 -0.294 1.00 94.12 120 THR A O 1
ATOM 952 N N . ASP A 1 121 ? -3.335 6.022 -1.683 1.00 93.38 121 ASP A N 1
ATOM 953 C CA . ASP A 1 121 ? -4.256 5.054 -1.072 1.00 93.38 121 ASP A CA 1
ATOM 954 C C . ASP A 1 121 ? -3.989 4.873 0.432 1.00 93.38 121 ASP A C 1
ATOM 956 O O . ASP A 1 121 ? -4.914 4.746 1.241 1.00 93.38 121 ASP A O 1
ATOM 960 N N . ARG A 1 122 ? -2.708 4.842 0.825 1.00 93.62 122 ARG A N 1
ATOM 961 C CA . ARG A 1 122 ? -2.301 4.706 2.227 1.00 93.62 122 ARG A CA 1
ATOM 962 C C . ARG A 1 122 ? -2.708 5.931 3.041 1.00 93.62 122 ARG A C 1
ATOM 964 O O . ARG A 1 122 ? -3.164 5.758 4.166 1.00 93.62 122 ARG A O 1
ATOM 971 N N . MET A 1 123 ? -2.580 7.143 2.498 1.00 93.25 123 MET A N 1
ATOM 972 C CA . MET A 1 123 ? -3.037 8.368 3.168 1.00 93.25 123 MET A CA 1
ATOM 973 C C . MET A 1 123 ? -4.555 8.367 3.387 1.00 93.25 123 MET A C 1
ATOM 975 O O . MET A 1 123 ? -5.012 8.690 4.484 1.00 93.25 123 MET A O 1
ATOM 979 N N . ASP A 1 124 ? -5.331 7.918 2.400 1.00 94.44 124 ASP A N 1
ATOM 980 C CA . ASP A 1 124 ? -6.786 7.783 2.536 1.00 94.44 124 ASP A CA 1
ATOM 981 C C . ASP A 1 124 ? -7.180 6.743 3.594 1.00 94.44 124 ASP A C 1
ATOM 983 O O . ASP A 1 124 ? -8.130 6.936 4.360 1.00 94.44 124 ASP A O 1
ATOM 987 N N . LEU A 1 125 ? -6.461 5.616 3.651 1.00 93.69 125 LEU A N 1
ATOM 988 C CA . LEU A 1 125 ? -6.651 4.604 4.691 1.00 93.69 125 LEU A CA 1
ATOM 989 C C . LEU A 1 125 ? -6.261 5.134 6.071 1.00 93.69 125 LEU A C 1
ATOM 991 O O . LEU A 1 125 ? -7.005 4.899 7.021 1.00 93.69 125 LEU A O 1
ATOM 995 N N . GLN A 1 126 ? -5.155 5.873 6.173 1.00 93.75 126 GLN A N 1
ATOM 996 C CA . GLN A 1 126 ? -4.717 6.495 7.420 1.00 93.75 126 GLN A CA 1
ATOM 997 C C . GLN A 1 126 ? -5.783 7.455 7.952 1.00 93.75 126 GLN A C 1
ATOM 999 O O . GLN A 1 126 ? -6.175 7.338 9.105 1.00 93.75 126 GLN A O 1
ATOM 1004 N N . SER A 1 127 ? -6.348 8.315 7.100 1.00 94.81 127 SER A N 1
ATOM 1005 C CA . SER A 1 127 ? -7.433 9.217 7.505 1.00 94.81 127 SER A CA 1
ATOM 1006 C C . SER A 1 127 ? -8.656 8.459 8.043 1.00 94.81 127 SER A C 1
ATOM 1008 O O . SER A 1 127 ? -9.234 8.845 9.058 1.00 94.81 127 SER A O 1
ATOM 1010 N N . LYS A 1 128 ? -9.038 7.339 7.412 1.00 93.81 128 LYS A N 1
ATOM 1011 C CA . LYS A 1 128 ? -10.143 6.484 7.890 1.00 93.81 128 LYS A CA 1
ATOM 1012 C C . LYS A 1 128 ? -9.832 5.804 9.222 1.00 93.81 128 LYS A C 1
ATOM 1014 O O . LYS A 1 128 ? -10.737 5.646 10.039 1.00 93.81 128 LYS A O 1
ATOM 1019 N N . ILE A 1 129 ? -8.584 5.383 9.421 1.00 93.88 129 ILE A N 1
ATOM 1020 C CA . ILE A 1 129 ? -8.105 4.819 10.687 1.00 93.88 129 ILE A CA 1
ATOM 1021 C C . ILE A 1 129 ? -8.200 5.880 11.782 1.00 93.88 129 ILE A C 1
ATOM 1023 O O . ILE A 1 129 ? -8.817 5.612 12.807 1.00 93.88 129 ILE A O 1
ATOM 1027 N N . ASP A 1 130 ? -7.682 7.082 11.533 1.00 93.69 130 ASP A N 1
ATOM 1028 C CA . ASP A 1 130 ? -7.666 8.177 12.505 1.00 93.69 130 ASP A CA 1
ATOM 1029 C C . ASP A 1 130 ? -9.091 8.583 12.917 1.00 93.69 130 ASP A C 1
ATOM 1031 O O . ASP A 1 130 ? -9.370 8.754 14.102 1.00 93.69 130 ASP A O 1
ATOM 1035 N N . MET A 1 131 ? -10.029 8.669 11.964 1.00 92.75 131 MET A N 1
ATOM 1036 C CA . MET A 1 131 ? -11.440 8.947 12.269 1.00 92.75 131 MET A CA 1
ATOM 1037 C C . MET A 1 131 ? -12.067 7.869 13.162 1.00 92.75 131 MET A C 1
ATOM 1039 O O . MET A 1 131 ? -12.712 8.196 14.157 1.00 92.75 131 MET A O 1
ATOM 1043 N N . LEU A 1 132 ? -11.871 6.586 12.834 1.00 90.50 132 LEU A N 1
ATOM 1044 C CA . LEU A 1 132 ? -12.406 5.487 13.643 1.00 90.50 132 LEU A CA 1
ATOM 1045 C C . LEU A 1 132 ? -11.764 5.423 15.029 1.00 90.50 132 LEU A C 1
ATOM 1047 O O . LEU A 1 132 ? -12.454 5.102 15.994 1.00 90.50 132 LEU A O 1
ATOM 1051 N N . ASP A 1 133 ? -10.472 5.725 15.133 1.00 89.06 133 ASP A N 1
ATOM 1052 C CA . ASP A 1 133 ? -9.764 5.767 16.409 1.00 89.06 133 ASP A CA 1
ATOM 1053 C C . ASP A 1 133 ? -10.318 6.885 17.302 1.00 89.06 133 ASP A C 1
ATOM 1055 O O . ASP A 1 133 ? -10.664 6.638 18.455 1.00 89.06 133 ASP A O 1
ATOM 1059 N N . ILE A 1 134 ? -10.536 8.086 16.751 1.00 89.81 134 ILE A N 1
ATOM 1060 C CA . ILE A 1 134 ? -11.190 9.195 17.465 1.00 89.81 134 ILE A CA 1
ATOM 1061 C C . ILE A 1 134 ? -12.596 8.797 17.931 1.00 89.81 134 ILE A C 1
ATOM 1063 O O . ILE A 1 134 ? -12.945 9.030 19.089 1.00 89.81 134 ILE A O 1
ATOM 1067 N N . GLU A 1 135 ? -13.404 8.181 17.063 1.00 87.69 135 GLU A N 1
ATOM 1068 C CA . GLU A 1 135 ? -14.756 7.735 17.420 1.00 87.69 135 GLU A CA 1
ATOM 1069 C C . GLU A 1 135 ? -14.756 6.686 18.537 1.00 87.69 135 GLU A C 1
ATOM 1071 O O . GLU A 1 135 ? -15.593 6.735 19.438 1.00 87.69 135 GLU A O 1
ATOM 1076 N N . ILE A 1 136 ? -13.835 5.723 18.487 1.00 86.50 136 ILE A N 1
ATOM 1077 C CA . ILE A 1 136 ? -13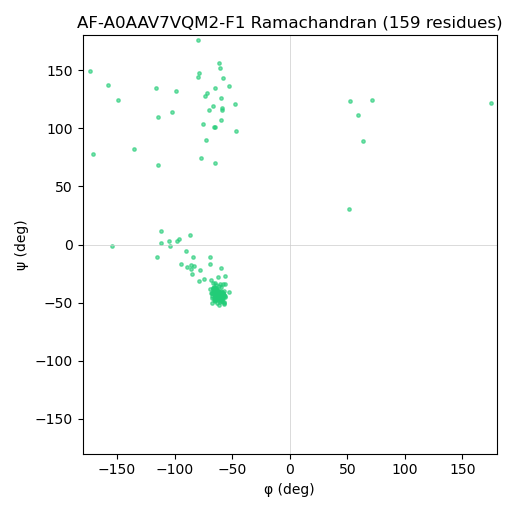.706 4.687 19.515 1.00 86.50 136 ILE A CA 1
ATOM 1078 C C . ILE A 1 136 ? -13.245 5.311 20.837 1.00 86.50 136 ILE A C 1
ATOM 1080 O O . ILE A 1 136 ? -13.832 5.026 21.884 1.00 86.50 136 ILE A O 1
ATOM 1084 N N . ASN A 1 137 ? -12.256 6.205 20.789 1.00 85.31 137 ASN A N 1
ATOM 1085 C CA . AS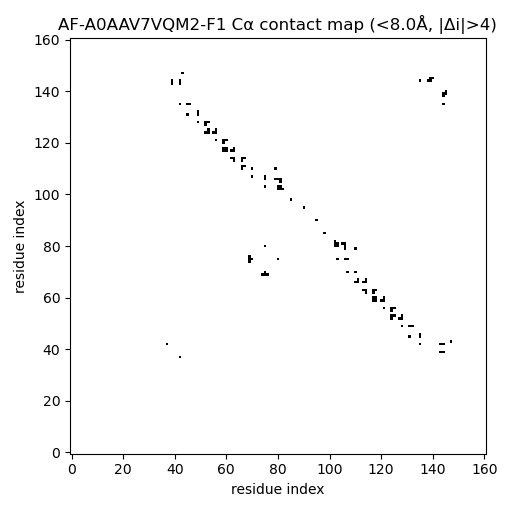N A 1 137 ? -11.705 6.877 21.965 1.00 85.31 137 ASN A CA 1
ATOM 1086 C C . ASN A 1 137 ? -12.723 7.820 22.627 1.00 85.31 137 ASN A C 1
ATOM 1088 O O . ASN A 1 137 ? -12.787 7.898 23.853 1.00 85.31 137 ASN A O 1
ATOM 1092 N N . ALA A 1 138 ? -13.609 8.454 21.852 1.00 85.62 138 ALA A N 1
ATOM 1093 C CA . ALA A 1 138 ? -14.723 9.244 22.389 1.00 85.62 138 ALA A CA 1
ATOM 1094 C C . ALA A 1 138 ? -15.678 8.420 23.278 1.00 85.62 138 ALA A C 1
ATOM 1096 O O . ALA A 1 138 ? -16.404 8.972 24.109 1.00 85.62 138 ALA A O 1
ATOM 1097 N N . HIS A 1 139 ? -15.666 7.093 23.133 1.00 83.94 139 HIS A N 1
ATOM 1098 C CA . HIS A 1 139 ? -16.471 6.159 23.909 1.00 83.94 139 HIS A CA 1
ATOM 1099 C C . HIS A 1 139 ? -15.637 5.278 24.856 1.00 83.94 139 HIS A C 1
ATOM 1101 O O . HIS A 1 139 ? -16.183 4.353 25.452 1.00 83.94 139 HIS A O 1
ATOM 1107 N N . GLU A 1 140 ? -14.349 5.571 25.067 1.00 79.19 140 GLU A N 1
ATOM 1108 C CA . GLU A 1 140 ? -13.422 4.737 25.855 1.00 79.19 140 GLU A CA 1
ATOM 1109 C C . GLU A 1 140 ? -13.885 4.510 27.306 1.00 79.19 140 GLU A C 1
ATOM 1111 O O . GLU A 1 140 ? -13.699 3.434 27.883 1.00 79.19 140 GLU A O 1
ATOM 1116 N N . GLN A 1 141 ? -14.547 5.506 27.902 1.00 78.88 141 GLN A N 1
ATOM 1117 C CA . GLN A 1 141 ? -15.068 5.393 29.266 1.00 78.88 141 GLN A CA 1
ATOM 1118 C C . GLN A 1 141 ? -16.246 4.415 29.381 1.00 78.88 141 GLN A C 1
ATOM 1120 O O . GLN A 1 141 ? -16.544 3.955 30.486 1.00 78.88 141 GLN A O 1
ATOM 1125 N N . GLN A 1 142 ? -16.890 4.056 28.266 1.00 82.75 142 GLN A N 1
ATOM 1126 C CA . GLN A 1 142 ? -17.995 3.108 28.256 1.00 82.75 142 GLN A CA 1
ATOM 1127 C C . GLN A 1 142 ? -17.489 1.685 28.506 1.00 82.75 142 GLN A C 1
ATOM 1129 O O . GLN A 1 142 ? -16.575 1.188 27.847 1.00 82.75 142 GLN A O 1
ATOM 1134 N N . GLU A 1 143 ? -18.137 0.993 29.443 1.00 82.31 143 GLU A N 1
ATOM 1135 C CA . GLU A 1 143 ? -17.755 -0.359 29.868 1.00 82.31 143 GLU A CA 1
ATOM 1136 C C . GLU A 1 143 ? -17.716 -1.361 28.701 1.00 82.31 143 GLU A C 1
ATOM 1138 O O . GLU A 1 143 ? -16.868 -2.250 28.660 1.00 82.31 143 GLU A O 1
ATOM 1143 N N . VAL A 1 144 ? -18.606 -1.192 27.720 1.00 80.19 144 VAL A N 1
ATOM 1144 C CA . VAL A 1 144 ? -18.685 -2.028 26.515 1.00 80.19 144 VAL A CA 1
ATOM 1145 C C . VAL A 1 144 ? -17.420 -1.904 25.657 1.00 80.19 144 VAL A C 1
ATOM 1147 O O . VAL A 1 144 ? -16.866 -2.919 25.235 1.00 80.19 144 VAL A O 1
ATOM 1150 N N . VAL A 1 145 ? -16.927 -0.679 25.451 1.00 81.75 145 VAL A N 1
ATOM 1151 C CA . VAL A 1 145 ? -15.698 -0.404 24.689 1.00 81.75 145 VAL A CA 1
ATOM 1152 C C . VAL A 1 145 ? -14.483 -0.945 25.438 1.00 81.75 145 VAL A C 1
ATOM 1154 O O . VAL A 1 145 ? -13.676 -1.675 24.864 1.00 81.75 145 VAL A O 1
ATOM 1157 N N . ARG A 1 146 ? -14.397 -0.684 26.748 1.00 84.25 146 ARG A N 1
ATOM 1158 C CA . ARG A 1 146 ? -13.291 -1.153 27.594 1.00 84.25 146 ARG A CA 1
ATOM 1159 C C . ARG A 1 146 ? -13.165 -2.676 27.607 1.00 84.25 146 ARG A C 1
ATOM 1161 O O . ARG A 1 146 ? -12.069 -3.200 27.405 1.00 84.25 146 ARG A O 1
ATOM 1168 N N . LYS A 1 147 ? -14.279 -3.395 27.791 1.00 84.44 147 LYS A N 1
ATOM 1169 C CA . LYS A 1 147 ? -14.302 -4.866 27.743 1.00 84.44 147 LYS A CA 1
ATOM 1170 C C . LYS A 1 147 ? -13.799 -5.393 26.405 1.00 84.44 147 LYS A C 1
ATOM 1172 O O . LYS A 1 147 ? -13.005 -6.331 26.382 1.00 84.44 147 LYS A O 1
ATOM 1177 N N . TYR A 1 148 ? -14.22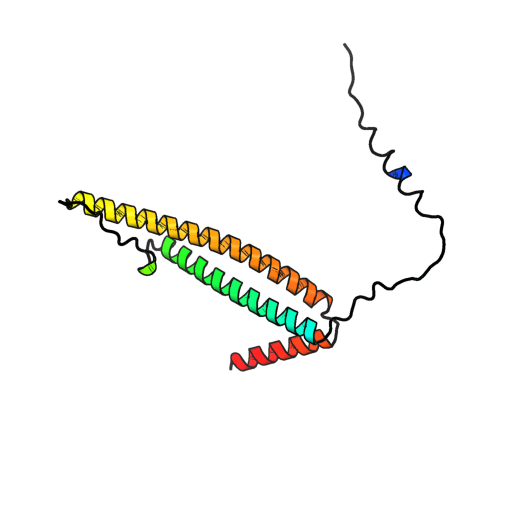0 -4.776 25.304 1.00 83.06 148 TYR A N 1
ATOM 1178 C CA . TYR A 1 148 ? -13.803 -5.204 23.974 1.00 83.06 148 TYR A CA 1
ATOM 1179 C C . TYR A 1 148 ? -12.313 -4.927 23.705 1.00 83.06 148 TYR A C 1
ATOM 1181 O O . TYR A 1 148 ? -11.617 -5.777 23.144 1.00 83.06 148 TYR A O 1
ATOM 1189 N N . CYS A 1 149 ? -11.783 -3.791 24.172 1.00 83.62 149 CYS A N 1
ATOM 1190 C CA . CYS A 1 149 ? -10.348 -3.498 24.129 1.00 83.62 149 CYS A CA 1
ATOM 1191 C C . CYS A 1 149 ? -9.521 -4.558 24.872 1.00 83.62 149 CYS A C 1
ATOM 1193 O O . CYS A 1 149 ? -8.524 -5.052 24.340 1.00 83.62 149 CYS A O 1
ATOM 1195 N N . GLU A 1 150 ? -9.934 -4.947 26.079 1.00 86.31 150 GLU A N 1
ATOM 1196 C CA . GLU A 1 150 ? -9.246 -5.985 26.858 1.00 86.31 150 GLU A CA 1
ATOM 1197 C C . GLU A 1 150 ? -9.349 -7.377 26.213 1.00 86.31 150 GLU A C 1
ATOM 1199 O O . GLU A 1 150 ? -8.368 -8.132 26.178 1.00 86.31 150 GLU A O 1
ATOM 1204 N N . GLU A 1 151 ? -10.494 -7.706 25.610 1.00 86.56 151 GLU A N 1
ATOM 1205 C CA . GLU A 1 151 ? -10.656 -8.933 24.826 1.00 86.56 151 GLU A CA 1
ATOM 1206 C C . GLU A 1 151 ? -9.683 -8.964 23.633 1.00 86.56 151 GLU A C 1
ATOM 1208 O O . GLU A 1 151 ? -8.980 -9.958 23.409 1.00 86.56 151 GLU A O 1
ATOM 1213 N N . MET A 1 152 ? -9.579 -7.856 22.892 1.00 82.44 152 MET A N 1
ATOM 1214 C CA . MET A 1 152 ? -8.644 -7.713 21.773 1.00 82.44 152 MET A CA 1
ATOM 1215 C C . MET A 1 152 ? -7.185 -7.851 22.225 1.00 82.44 152 MET A C 1
ATOM 1217 O O . MET A 1 152 ? -6.435 -8.626 21.623 1.00 82.44 152 MET A O 1
ATOM 1221 N N . LYS A 1 153 ? -6.781 -7.179 23.313 1.00 85.31 153 LYS A N 1
ATOM 1222 C CA . LYS A 1 153 ? -5.430 -7.305 23.895 1.00 85.31 153 LYS A CA 1
ATOM 1223 C C . LYS A 1 153 ? -5.110 -8.754 24.261 1.00 85.31 153 LYS A C 1
ATOM 1225 O O . LYS A 1 153 ? -4.032 -9.257 23.934 1.00 85.31 153 LYS A O 1
ATOM 1230 N N . THR A 1 154 ? -6.063 -9.456 24.870 1.00 88.12 154 THR A N 1
ATOM 1231 C CA . THR A 1 154 ? -5.909 -10.868 25.245 1.00 88.12 154 THR A CA 1
ATOM 1232 C C . THR A 1 154 ? -5.733 -11.762 24.014 1.00 88.12 154 THR A C 1
ATOM 1234 O O . THR A 1 154 ? -4.822 -12.596 23.969 1.00 88.12 154 THR A O 1
ATOM 1237 N N . ARG A 1 155 ? -6.546 -11.552 22.968 1.00 83.81 155 ARG A N 1
ATOM 1238 C CA . ARG A 1 155 ? -6.431 -12.269 21.685 1.00 83.81 155 ARG A CA 1
ATOM 1239 C C . ARG A 1 155 ? -5.077 -12.047 21.015 1.00 83.81 155 ARG A C 1
ATOM 1241 O O . ARG A 1 155 ? -4.528 -12.992 20.450 1.00 83.81 155 ARG A O 1
ATOM 1248 N N . LEU A 1 156 ? -4.540 -10.829 21.069 1.00 80.31 156 LEU A N 1
ATOM 1249 C CA . LEU A 1 156 ? -3.223 -10.508 20.514 1.00 80.31 156 LEU A CA 1
ATOM 1250 C C . LEU A 1 156 ? -2.096 -11.184 21.300 1.00 80.31 156 LEU A C 1
ATOM 1252 O O . LEU A 1 156 ? -1.191 -11.746 20.689 1.00 80.31 156 LEU A O 1
ATOM 1256 N N . LYS A 1 157 ? -2.171 -11.197 22.637 1.00 83.88 157 LYS A N 1
ATOM 1257 C CA . LYS A 1 157 ? -1.176 -11.862 23.490 1.00 83.88 157 LYS A CA 1
ATOM 1258 C C . LYS A 1 157 ? -1.099 -13.365 23.210 1.00 83.88 157 LYS A C 1
ATOM 1260 O O . LYS A 1 157 ? -0.003 -13.882 23.034 1.00 83.88 157 LYS A O 1
ATOM 1265 N N . LYS A 1 158 ? -2.250 -14.037 23.066 1.00 83.75 158 LYS A N 1
ATOM 1266 C CA . LYS A 1 158 ? -2.325 -15.474 22.740 1.00 83.75 158 LYS A CA 1
ATOM 1267 C C . LYS A 1 158 ? -1.710 -15.830 21.380 1.00 83.75 158 LYS A C 1
ATOM 1269 O O . LYS A 1 158 ? -1.277 -16.954 21.197 1.00 83.75 158 LYS A O 1
ATOM 1274 N N . ARG A 1 159 ? -1.696 -14.903 20.416 1.00 76.19 159 ARG A N 1
ATOM 1275 C CA . ARG A 1 159 ? -1.098 -15.128 19.085 1.00 76.19 159 ARG A CA 1
ATOM 1276 C C . ARG A 1 159 ? 0.416 -14.892 19.040 1.00 76.19 159 ARG A C 1
ATOM 1278 O O . ARG A 1 159 ? 1.020 -15.181 18.016 1.00 76.19 159 ARG A O 1
ATOM 1285 N N . ARG A 1 160 ? 1.005 -14.307 20.090 1.00 67.06 160 ARG A N 1
ATOM 1286 C CA . ARG A 1 160 ? 2.453 -14.037 20.192 1.00 67.06 160 ARG A CA 1
ATOM 1287 C C . ARG A 1 160 ? 3.227 -15.138 20.929 1.00 67.06 160 ARG A C 1
ATOM 1289 O O . ARG A 1 160 ? 4.448 -15.152 20.836 1.00 67.06 160 ARG A O 1
ATOM 1296 N N . THR A 1 161 ? 2.525 -15.991 21.673 1.00 51.66 161 THR A N 1
ATOM 1297 C CA . THR A 1 161 ? 3.020 -17.231 22.300 1.00 51.66 161 THR A CA 1
ATOM 1298 C C . THR A 1 161 ? 2.782 -18.412 21.385 1.00 51.66 161 THR A C 1
ATOM 1300 O O . THR A 1 161 ? 3.703 -19.240 21.258 1.00 51.66 161 THR A O 1
#

Sequence (161 aa):
MQLCLPTHCATEAAANQLLNSITTGSDSNPTSHATRIPDGDDVKVKFRLLEKFMKNEQAKWWEMQSMKKYLEVSHVPHGLRILTTPSYENPNPTMMKEWAEDNIVASKGLMEIIVKYAETDRMDLQSKIDMLDIEINAHEQQEVVRKYCEEMKTRLKKRRT

Nearest PDB structures (foldseek):
  6ixv-assembly3_C  TM=4.403E-01  e=7.120E-01  Homo sapiens
  6djl-assembly1_C  TM=4.197E-01  e=1.465E+00  Homo sapiens
  6ixg-assembly1_A  TM=3.885E-01  e=1.637E+00  Homo sapiens
  4ilo-assembly1_A  TM=3.973E-01  e=2.414E+00  Chlamydia trachomatis L2/434/Bu
  7a0g-assembly1_EEE  TM=3.652E-01  e=5.866E+00  Serratia marcescens

Mean predicted aligned error: 14.66 Å

Solvent-accessible surface area (backbone atoms only — not comparable to full-atom values): 9812 Å² total; per-residue (Å²): 131,89,83,85,87,85,81,95,81,84,69,72,74,66,62,62,65,68,70,75,74,76,84,75,88,81,92,80,78,88,76,72,85,63,76,72,76,75,47,70,67,52,52,52,48,52,52,52,50,42,54,51,40,54,53,50,32,52,51,32,49,51,54,30,52,52,44,53,51,29,58,75,70,72,51,78,56,78,94,56,54,65,78,80,72,80,96,54,98,76,76,49,72,68,58,54,49,54,54,52,53,51,33,51,52,52,31,51,52,49,44,53,51,50,35,55,51,32,51,52,55,30,52,57,35,47,53,54,41,53,53,50,50,52,58,52,57,77,40,46,89,39,68,67,50,44,54,50,52,53,50,52,53,51,56,53,53,65,73,76,111

Organism: Pleurodeles waltl (NCBI:txid8319)

Foldseek 3Di:
DDDDDDDDDDPPVVVVVVVPPPPDDDDDDDPDPPPPQQDLVNLVVL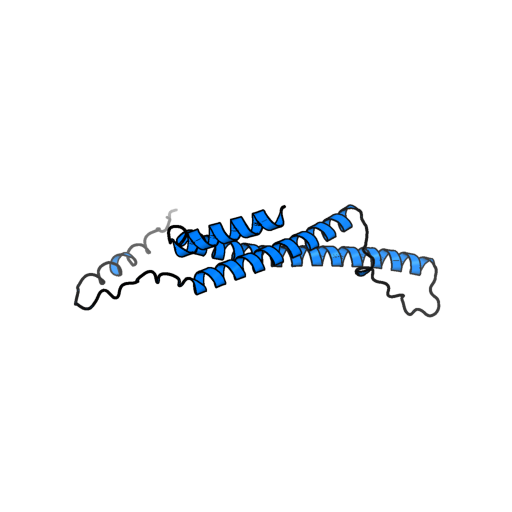VVVLVVLVVLLVVLVVLLVVLVVCLVVLHQDPVLQPPDDPPDPDDDPVNRVVVNVVSSVVSNVVSVVSNVVSVVVSVVSVVSNVVSVVVLVVCCPPPSSVVVVVVVVVVVVVVVD